Protein AF-A0A7V6V352-F1 (afdb_monomer)

pLDDT: mean 90.12, std 10.99, range [47.22, 97.94]

Structure (mmCIF, N/CA/C/O backbone):
data_AF-A0A7V6V352-F1
#
_entry.id   AF-A0A7V6V352-F1
#
loop_
_atom_site.group_PDB
_atom_site.id
_atom_site.type_symbol
_atom_site.label_atom_id
_atom_site.label_alt_id
_atom_site.label_comp_id
_atom_site.label_asym_id
_atom_site.label_entity_id
_atom_site.label_seq_id
_atom_site.pdbx_PDB_ins_code
_atom_site.Cartn_x
_atom_site.Cartn_y
_atom_site.Cartn_z
_atom_site.occupancy
_atom_site.B_iso_or_equiv
_atom_site.auth_seq_id
_atom_site.auth_comp_id
_atom_site.auth_asym_id
_atom_site.auth_atom_id
_atom_site.pdbx_PDB_model_num
ATOM 1 N N . MET A 1 1 ? -29.376 15.458 36.762 1.00 69.94 1 MET A N 1
ATOM 2 C CA . MET A 1 1 ? -29.748 15.499 35.326 1.00 69.94 1 MET A CA 1
ATOM 3 C C . MET A 1 1 ? -28.580 15.839 34.401 1.00 69.94 1 MET A C 1
ATOM 5 O O . MET A 1 1 ? -28.245 14.994 33.588 1.00 69.94 1 MET A O 1
ATOM 9 N N . LYS A 1 2 ? -27.888 16.984 34.542 1.00 78.75 2 LYS A N 1
ATOM 10 C CA . LYS A 1 2 ? -26.769 17.372 33.644 1.00 78.75 2 LYS A CA 1
ATOM 11 C C . LYS A 1 2 ? -25.644 16.320 33.520 1.00 78.75 2 LYS A C 1
ATOM 13 O O . LYS A 1 2 ? -25.197 16.038 32.418 1.00 78.75 2 LYS A O 1
ATOM 18 N N . LYS A 1 3 ? -25.251 15.679 34.631 1.00 82.94 3 LYS A N 1
ATOM 19 C CA . LYS A 1 3 ? -24.243 14.595 34.640 1.00 82.94 3 LYS A CA 1
ATOM 20 C C . LYS A 1 3 ? -24.7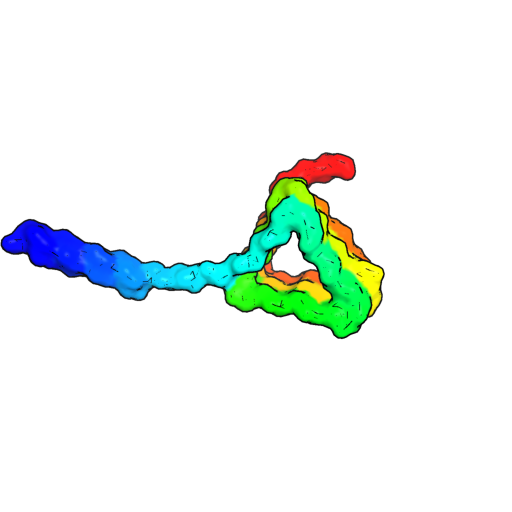02 13.317 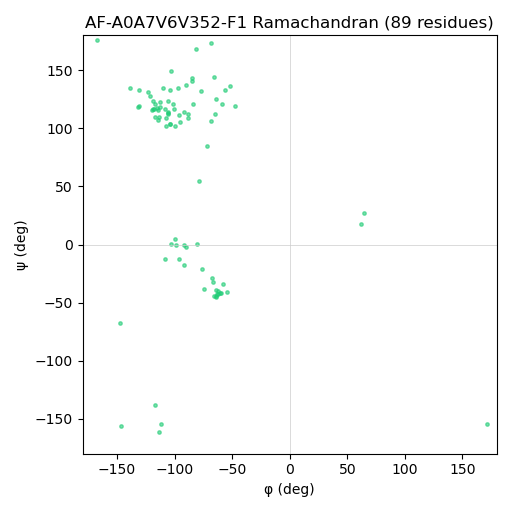33.916 1.00 82.94 3 LYS A C 1
ATOM 22 O O . LYS A 1 3 ? -23.883 12.639 33.316 1.00 82.94 3 LYS A O 1
ATOM 27 N N . LEU A 1 4 ? -26.003 13.014 33.946 1.00 88.56 4 LEU A N 1
ATOM 28 C CA . LEU A 1 4 ? -26.586 11.840 33.283 1.00 88.56 4 LEU A CA 1
ATOM 29 C C . LEU A 1 4 ? -26.652 12.040 31.761 1.00 88.56 4 LEU A C 1
ATOM 31 O O . LEU A 1 4 ? -26.356 11.127 31.004 1.00 88.56 4 LEU A O 1
ATOM 35 N N . ILE A 1 5 ? -26.974 13.262 31.325 1.00 92.50 5 ILE A N 1
ATOM 36 C CA . ILE A 1 5 ? -26.963 13.648 29.906 1.00 92.50 5 ILE A CA 1
ATOM 37 C C . ILE A 1 5 ? -25.539 13.568 29.344 1.00 92.50 5 ILE A C 1
ATOM 39 O O . ILE A 1 5 ? -25.332 12.997 28.279 1.00 92.50 5 ILE A O 1
ATOM 43 N N . LEU A 1 6 ? -24.549 14.081 30.084 1.00 92.00 6 LEU A N 1
ATOM 44 C CA . LEU A 1 6 ? -23.143 13.999 29.683 1.00 92.00 6 LEU A CA 1
ATOM 45 C C . LEU A 1 6 ? -22.676 12.542 29.531 1.00 92.00 6 LEU A C 1
ATOM 47 O O . LEU A 1 6 ? -22.002 12.216 28.559 1.00 92.00 6 LEU A O 1
ATOM 51 N N . LEU A 1 7 ? -23.083 11.663 30.452 1.00 90.50 7 LEU A N 1
ATOM 52 C CA . LEU A 1 7 ? -22.779 10.232 30.388 1.00 90.50 7 LEU A CA 1
ATOM 53 C C . LEU A 1 7 ? -23.381 9.568 29.138 1.00 90.50 7 LEU A C 1
ATOM 55 O O . LEU A 1 7 ? -22.695 8.805 28.463 1.00 90.50 7 LEU A O 1
ATOM 59 N N . PHE A 1 8 ? -24.628 9.902 28.794 1.00 88.00 8 PHE A N 1
ATOM 60 C CA . PHE A 1 8 ? -25.281 9.398 27.582 1.00 88.00 8 PHE A CA 1
ATOM 61 C C . PHE A 1 8 ? -24.584 9.861 26.298 1.00 88.00 8 PHE A C 1
ATOM 63 O O . PHE A 1 8 ? -24.427 9.064 25.376 1.00 88.00 8 PHE A O 1
ATOM 70 N N . ILE A 1 9 ? -24.120 11.113 26.250 1.00 88.88 9 ILE A N 1
ATOM 71 C CA . ILE A 1 9 ? -23.370 11.646 25.102 1.00 88.88 9 ILE A CA 1
ATOM 72 C C . ILE A 1 9 ? -22.017 10.935 24.957 1.00 88.88 9 ILE A C 1
ATOM 74 O O . ILE A 1 9 ? -21.652 10.528 23.857 1.00 88.88 9 ILE A O 1
ATOM 78 N N . LEU A 1 10 ? -21.291 10.730 26.059 1.00 84.81 10 LEU A N 1
ATOM 79 C CA . LEU A 1 10 ? -20.012 10.007 26.061 1.00 84.81 10 LEU A CA 1
ATOM 80 C C . LEU A 1 10 ? -20.168 8.547 25.611 1.00 84.81 10 LEU A C 1
ATOM 82 O O . LEU A 1 10 ? -19.342 8.049 24.842 1.00 84.81 10 LEU A O 1
ATOM 86 N N . MET A 1 11 ? -21.245 7.877 26.035 1.00 83.12 11 MET A N 1
ATOM 87 C CA . MET A 1 11 ? -21.586 6.539 25.545 1.00 83.12 11 MET A CA 1
ATOM 88 C C . MET A 1 11 ? -21.916 6.554 24.049 1.00 83.12 11 MET A C 1
ATOM 90 O O . MET A 1 11 ? -21.414 5.726 23.299 1.00 83.12 11 MET A O 1
ATOM 94 N N . TRP A 1 12 ? -22.695 7.527 23.577 1.00 79.88 12 TRP A N 1
ATOM 95 C CA . TRP A 1 12 ? -23.010 7.655 22.152 1.00 79.88 12 TRP A CA 1
ATOM 96 C C . TRP A 1 12 ? -21.772 7.864 21.276 1.00 79.88 12 TRP A C 1
ATOM 98 O O . TRP A 1 12 ? -21.666 7.238 20.225 1.00 79.88 12 TRP A O 1
ATOM 108 N N . ILE A 1 13 ? -20.812 8.685 21.706 1.00 79.12 13 ILE A N 1
ATOM 109 C CA . ILE A 1 13 ? -19.559 8.890 20.963 1.00 79.12 13 ILE A CA 1
ATOM 110 C C . ILE A 1 13 ? -18.766 7.581 20.887 1.00 79.12 13 ILE A C 1
ATOM 112 O O . ILE A 1 13 ? -18.283 7.220 19.820 1.00 79.12 13 ILE A O 1
ATOM 116 N N . SER A 1 14 ? -18.687 6.831 21.989 1.00 72.12 14 SER A N 1
ATOM 117 C CA . SER A 1 14 ? -17.940 5.568 22.027 1.00 72.12 14 SER A CA 1
ATOM 118 C C . SER A 1 14 ? -18.561 4.458 21.169 1.00 72.12 14 SER A C 1
ATOM 120 O O . SER A 1 14 ? -17.811 3.654 20.622 1.00 72.12 14 SER A O 1
ATOM 122 N N . PHE A 1 15 ? -19.884 4.449 20.963 1.00 67.88 15 PHE A N 1
ATOM 123 C CA . PHE A 1 15 ? -20.539 3.519 20.029 1.00 67.88 15 PHE A CA 1
ATOM 124 C C . PHE A 1 15 ? -20.379 3.894 18.546 1.00 67.88 15 PHE A C 1
ATOM 126 O O . PHE A 1 15 ? -20.515 3.022 17.693 1.00 67.88 15 PHE A O 1
ATOM 133 N N . ASN A 1 16 ? -20.087 5.161 18.228 1.00 62.38 16 ASN A N 1
ATOM 134 C CA . ASN A 1 16 ? -19.951 5.642 16.845 1.00 62.38 16 ASN A CA 1
ATOM 135 C C . ASN A 1 16 ? -18.493 5.744 16.364 1.00 62.38 16 ASN A C 1
ATOM 137 O O . ASN A 1 16 ? -18.244 6.101 15.213 1.00 62.38 16 ASN A O 1
ATOM 141 N N . SER A 1 17 ? -17.521 5.413 17.215 1.00 60.78 17 SER A N 1
ATOM 142 C CA . SER A 1 17 ? -16.112 5.321 16.832 1.00 60.78 17 SER A CA 1
ATOM 143 C C . SER A 1 17 ? -15.880 4.087 15.955 1.00 60.78 17 SER A C 1
ATOM 145 O O . SER A 1 17 ? -15.497 3.027 16.450 1.00 60.78 17 SER A O 1
ATOM 147 N N . ILE A 1 18 ? -16.104 4.196 14.645 1.00 65.94 18 ILE A N 1
ATOM 148 C CA . ILE A 1 18 ? -15.649 3.172 13.698 1.00 65.94 18 ILE A CA 1
ATOM 149 C C . ILE A 1 18 ? -14.117 3.178 13.740 1.00 65.94 18 ILE A C 1
ATOM 151 O O . ILE A 1 18 ? -13.476 4.159 13.364 1.00 65.94 18 ILE A O 1
ATOM 155 N N . SER A 1 19 ? -13.527 2.095 14.246 1.00 66.38 19 SER A N 1
ATOM 156 C CA . SER A 1 19 ? -12.079 1.904 14.198 1.00 66.38 19 SER A CA 1
ATOM 157 C C . SER A 1 19 ? -11.645 1.800 12.737 1.00 66.38 19 SER A C 1
ATOM 159 O O . SER A 1 19 ? -12.169 0.984 11.982 1.00 66.38 19 SER A O 1
ATOM 161 N N . GLN A 1 20 ? -10.699 2.645 12.338 1.00 81.81 20 GLN A N 1
ATOM 162 C CA . GLN A 1 20 ? -10.058 2.578 11.030 1.00 81.81 20 GLN A CA 1
ATOM 163 C C . GLN A 1 20 ? -8.729 1.825 11.160 1.00 81.81 20 GLN A C 1
ATOM 165 O O . GLN A 1 20 ? -7.952 2.078 12.083 1.00 81.81 20 GLN A O 1
ATOM 170 N N . VAL A 1 21 ? -8.465 0.905 10.232 1.00 91.69 21 VAL A N 1
ATOM 171 C CA . VAL A 1 21 ? -7.202 0.158 10.155 1.00 91.69 21 VAL A CA 1
ATOM 172 C C . VAL A 1 21 ? -6.227 0.920 9.263 1.00 91.69 21 VAL A C 1
ATOM 174 O O . VAL A 1 21 ? -6.609 1.400 8.197 1.00 91.69 21 VAL A O 1
ATOM 177 N N . TYR A 1 22 ? -4.968 1.005 9.688 1.00 95.06 22 TYR A N 1
ATOM 178 C CA . TYR A 1 22 ? -3.902 1.689 8.961 1.00 95.06 22 TYR A CA 1
ATOM 179 C C . TYR A 1 22 ? -2.663 0.801 8.852 1.00 95.06 22 TYR A C 1
ATOM 181 O O . TYR A 1 22 ? -2.187 0.274 9.859 1.00 95.06 22 TYR A O 1
ATOM 189 N N . LEU A 1 23 ? -2.097 0.704 7.649 1.00 97.31 23 LEU A N 1
ATOM 190 C CA . LEU A 1 23 ? -0.708 0.306 7.444 1.00 97.31 23 LEU A CA 1
ATOM 191 C C . LEU A 1 23 ? 0.119 1.565 7.167 1.00 97.31 23 LEU A C 1
ATOM 193 O O . LEU A 1 23 ? -0.148 2.282 6.205 1.00 97.31 23 LEU A O 1
ATOM 197 N N . ILE A 1 24 ? 1.123 1.827 8.005 1.00 97.56 24 ILE A N 1
ATOM 198 C CA . ILE A 1 24 ? 1.970 3.021 7.901 1.00 97.56 24 ILE A CA 1
ATOM 199 C C . ILE A 1 24 ? 3.390 2.593 7.526 1.00 97.56 24 ILE A C 1
ATOM 201 O O . ILE A 1 24 ? 4.106 2.009 8.342 1.00 97.56 24 ILE A O 1
ATOM 205 N N . ASN A 1 25 ? 3.810 2.904 6.300 1.00 97.69 25 ASN A N 1
ATOM 206 C CA . ASN A 1 25 ? 5.190 2.747 5.860 1.00 97.69 25 ASN A CA 1
ATOM 207 C C . ASN A 1 25 ? 5.989 4.015 6.182 1.00 97.69 25 ASN A C 1
ATOM 209 O O . ASN A 1 25 ? 5.818 5.048 5.535 1.00 97.69 25 ASN A O 1
ATOM 213 N N . LYS A 1 26 ? 6.885 3.919 7.167 1.00 97.19 26 LYS A N 1
ATOM 214 C CA . LYS A 1 26 ? 7.743 5.037 7.590 1.00 97.19 26 LYS A CA 1
ATOM 215 C C . LYS A 1 26 ? 9.099 5.096 6.888 1.00 97.19 26 LYS A C 1
ATOM 217 O O . LYS A 1 26 ? 9.769 6.118 6.983 1.00 97.19 26 LYS A O 1
ATOM 222 N N . ASN A 1 27 ? 9.537 3.999 6.266 1.00 96.19 27 ASN A N 1
ATOM 223 C CA . ASN A 1 27 ? 10.876 3.914 5.677 1.00 96.19 27 ASN A CA 1
ATOM 224 C C . ASN A 1 27 ? 10.887 3.026 4.428 1.00 96.19 27 ASN A C 1
ATOM 226 O O . ASN A 1 27 ? 11.027 3.530 3.324 1.00 96.19 27 ASN A O 1
ATOM 230 N N . TYR A 1 28 ? 10.673 1.715 4.573 1.00 95.50 28 TYR A N 1
ATOM 231 C CA . TYR A 1 28 ? 10.641 0.795 3.435 1.00 95.50 28 TYR A CA 1
ATOM 232 C C . TYR A 1 28 ? 9.520 -0.230 3.556 1.00 95.50 28 TYR A C 1
ATOM 234 O O . TYR A 1 28 ? 9.361 -0.888 4.585 1.00 95.50 28 TYR A O 1
ATOM 242 N N . CYS A 1 29 ? 8.811 -0.421 2.448 1.00 96.81 29 CYS A N 1
ATOM 243 C CA . CYS A 1 29 ? 7.922 -1.544 2.214 1.00 96.81 29 CYS A CA 1
ATOM 244 C C . CYS A 1 29 ? 8.261 -2.107 0.835 1.00 96.81 29 CYS A C 1
ATOM 246 O O . CYS A 1 29 ? 8.184 -1.394 -0.162 1.00 96.81 29 CYS A O 1
ATOM 248 N N . ILE A 1 30 ? 8.690 -3.366 0.782 1.00 96.62 30 ILE A N 1
ATOM 249 C CA . ILE A 1 30 ? 9.070 -4.026 -0.465 1.00 96.62 30 ILE A CA 1
ATOM 250 C C . ILE A 1 30 ? 8.114 -5.189 -0.679 1.00 96.62 30 ILE A C 1
ATOM 252 O O . ILE A 1 30 ? 8.051 -6.096 0.151 1.00 96.62 30 ILE A O 1
ATOM 256 N N . VAL A 1 31 ? 7.393 -5.166 -1.795 1.00 96.81 31 VAL A N 1
ATOM 257 C CA . VAL A 1 31 ? 6.551 -6.278 -2.237 1.00 96.81 31 VAL A CA 1
ATOM 258 C C . VAL A 1 31 ? 7.242 -6.914 -3.432 1.00 96.81 31 VAL A C 1
ATOM 260 O O . VAL A 1 31 ? 7.365 -6.315 -4.499 1.00 96.81 31 VAL A O 1
ATOM 263 N N . THR A 1 32 ? 7.775 -8.112 -3.222 1.00 95.50 32 THR A N 1
ATOM 264 C CA . THR A 1 32 ? 8.540 -8.841 -4.234 1.00 95.50 32 THR A CA 1
ATOM 265 C C . THR A 1 32 ? 7.632 -9.567 -5.224 1.00 95.50 32 THR A C 1
ATOM 267 O O . THR A 1 32 ? 6.422 -9.673 -5.026 1.00 95.50 32 THR A O 1
ATOM 270 N N . SER A 1 33 ? 8.207 -10.067 -6.319 1.00 95.00 33 SER A N 1
ATOM 271 C CA . SER A 1 33 ? 7.474 -10.835 -7.332 1.00 95.00 33 SER A CA 1
ATOM 272 C C . SER A 1 33 ? 6.674 -11.985 -6.715 1.00 95.00 33 SER A C 1
ATOM 274 O O . SER A 1 33 ? 7.196 -12.731 -5.884 1.00 95.00 33 SER A O 1
ATOM 276 N N . ASN A 1 34 ? 5.432 -12.160 -7.173 1.00 93.75 34 ASN A N 1
ATOM 277 C CA . ASN A 1 34 ? 4.477 -13.161 -6.682 1.00 93.75 34 ASN A CA 1
ATOM 278 C C . ASN A 1 34 ? 4.086 -13.006 -5.198 1.00 93.75 34 ASN A C 1
ATOM 280 O O . ASN A 1 34 ? 3.563 -13.951 -4.604 1.00 93.75 34 ASN A O 1
ATOM 284 N N . ALA A 1 35 ? 4.327 -11.840 -4.593 1.00 94.88 35 ALA A N 1
ATOM 285 C CA . ALA A 1 35 ? 3.850 -11.506 -3.258 1.00 94.88 35 ALA A CA 1
ATOM 286 C C . ALA A 1 35 ? 2.646 -10.558 -3.319 1.00 94.88 35 ALA A C 1
ATOM 288 O O . ALA A 1 35 ? 2.534 -9.710 -4.207 1.00 94.88 35 ALA A O 1
ATOM 289 N N . TYR A 1 36 ? 1.773 -10.693 -2.322 1.00 95.50 36 TYR A N 1
ATOM 290 C CA . TYR A 1 36 ? 0.590 -9.860 -2.153 1.00 95.50 36 TYR A CA 1
ATOM 291 C C . TYR A 1 36 ? 0.655 -9.157 -0.801 1.00 95.50 36 TYR A C 1
ATOM 293 O O . TYR A 1 36 ? 0.801 -9.804 0.237 1.00 95.50 36 TYR A O 1
ATOM 301 N N . LEU A 1 37 ? 0.499 -7.837 -0.814 1.00 96.69 37 LEU A N 1
ATOM 302 C CA . LEU A 1 37 ? 0.229 -7.039 0.372 1.00 96.69 37 LEU A CA 1
ATOM 303 C C . LEU A 1 37 ? -1.235 -6.613 0.339 1.00 96.69 37 LEU A C 1
ATOM 305 O O . LEU A 1 37 ? -1.630 -5.815 -0.505 1.00 96.69 37 LEU A O 1
ATOM 309 N N . ILE A 1 38 ? -2.035 -7.132 1.266 1.00 97.19 38 ILE A N 1
ATOM 310 C CA . ILE A 1 38 ? -3.452 -6.782 1.380 1.00 97.19 38 ILE A CA 1
ATOM 311 C C . ILE A 1 38 ? -3.639 -5.918 2.623 1.00 97.19 38 ILE A C 1
ATOM 313 O O . ILE A 1 38 ? -3.413 -6.367 3.747 1.00 97.19 38 ILE A O 1
ATOM 317 N N . VAL A 1 39 ? -4.072 -4.678 2.418 1.00 96.94 39 VAL A N 1
ATOM 318 C CA . VAL A 1 39 ? -4.369 -3.709 3.470 1.00 96.94 39 VAL A CA 1
ATOM 319 C C . VAL A 1 39 ? -5.879 -3.546 3.549 1.00 96.94 39 VAL A C 1
ATOM 321 O O . VAL A 1 39 ? -6.494 -2.860 2.734 1.00 96.94 39 VAL A O 1
ATOM 324 N N . ASN A 1 40 ? -6.494 -4.177 4.552 1.00 95.25 40 ASN A N 1
ATOM 325 C CA . ASN A 1 40 ? -7.928 -4.049 4.824 1.00 95.25 40 ASN A CA 1
ATOM 326 C C . ASN A 1 40 ? -8.243 -2.735 5.569 1.00 95.25 40 ASN A C 1
ATOM 328 O O . ASN A 1 40 ? -8.763 -2.741 6.683 1.00 95.25 40 ASN A O 1
ATOM 332 N N . GLY A 1 41 ? -7.808 -1.616 4.996 1.00 95.69 41 GLY A N 1
ATOM 333 C CA . GLY A 1 41 ? -7.819 -0.294 5.606 1.00 95.69 41 GLY A CA 1
ATOM 334 C C . GLY A 1 41 ? -7.051 0.709 4.750 1.00 95.69 41 GLY A C 1
ATOM 335 O O . GLY A 1 41 ? -6.920 0.529 3.541 1.00 95.69 41 GLY A O 1
ATOM 336 N N . HIS A 1 42 ? -6.536 1.758 5.379 1.00 96.94 42 HIS A N 1
ATOM 337 C CA . HIS A 1 42 ? -5.742 2.784 4.712 1.00 96.94 42 HIS A CA 1
ATOM 338 C C . HIS A 1 42 ? -4.268 2.386 4.619 1.00 96.94 42 HIS A C 1
ATOM 340 O O . HIS A 1 42 ? -3.704 1.839 5.572 1.00 96.94 42 HIS A O 1
ATOM 346 N N . LEU A 1 43 ? -3.620 2.741 3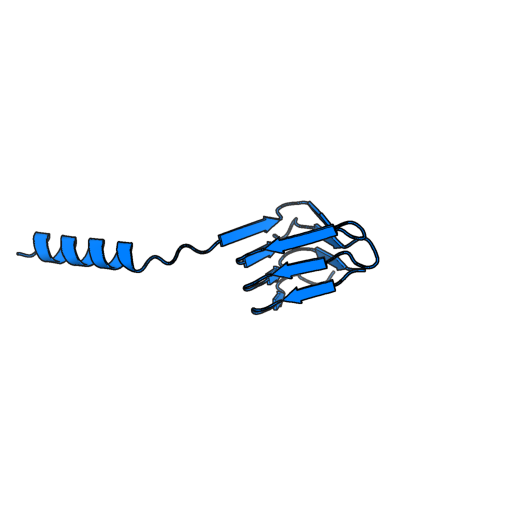.513 1.00 97.94 43 LEU A N 1
ATOM 347 C CA . LEU A 1 43 ? -2.165 2.696 3.379 1.00 97.94 43 LEU A CA 1
ATOM 348 C C . LEU A 1 43 ? -1.624 4.129 3.433 1.00 97.94 43 LEU A C 1
ATOM 350 O O . LEU A 1 43 ? -2.018 4.973 2.631 1.00 97.94 43 LEU A O 1
ATOM 354 N N . ILE A 1 44 ? -0.706 4.403 4.358 1.00 97.56 44 ILE A N 1
ATOM 355 C CA . ILE A 1 44 ? 0.020 5.675 4.426 1.00 97.56 44 ILE A CA 1
ATOM 356 C C . ILE A 1 44 ? 1.492 5.398 4.145 1.00 97.56 44 ILE A C 1
ATOM 358 O O . ILE A 1 44 ? 2.165 4.731 4.930 1.00 97.56 44 ILE A O 1
ATOM 362 N N . ASN A 1 45 ? 1.999 5.940 3.044 1.00 97.50 45 ASN A N 1
ATOM 363 C CA . ASN A 1 45 ? 3.426 6.026 2.775 1.00 97.50 45 ASN A CA 1
ATOM 364 C C . ASN A 1 45 ? 3.909 7.408 3.234 1.00 97.50 45 ASN A C 1
ATOM 366 O O . ASN A 1 45 ? 3.573 8.417 2.612 1.00 97.50 45 ASN A O 1
ATOM 370 N N . GLU A 1 46 ? 4.614 7.480 4.367 1.00 96.62 46 GLU A N 1
ATOM 371 C CA . GLU A 1 46 ? 5.099 8.757 4.912 1.00 96.62 46 GLU A CA 1
ATOM 372 C C . GLU A 1 46 ? 6.201 9.372 4.035 1.00 96.62 46 GLU A C 1
ATOM 374 O O . GLU A 1 46 ? 6.663 8.758 3.080 1.00 96.62 46 GLU A O 1
ATOM 379 N N . SER A 1 47 ? 6.629 10.597 4.350 1.00 95.38 47 SER A N 1
ATOM 380 C CA . SER A 1 47 ? 7.605 11.349 3.545 1.00 95.38 47 SER A CA 1
ATOM 381 C C . SER A 1 47 ? 8.941 10.631 3.350 1.00 95.38 47 SER A C 1
ATOM 383 O O . SER A 1 47 ? 9.539 10.728 2.284 1.00 95.38 47 SER A O 1
ATOM 385 N N . ASN A 1 48 ? 9.386 9.870 4.352 1.00 94.25 48 ASN A N 1
ATOM 386 C CA . ASN A 1 48 ? 10.587 9.033 4.267 1.00 94.25 48 ASN A CA 1
ATOM 387 C C . ASN A 1 48 ? 10.291 7.610 3.758 1.00 94.25 48 ASN A C 1
ATOM 389 O O . ASN A 1 48 ? 11.203 6.796 3.643 1.00 94.25 48 ASN A O 1
ATOM 393 N N . GLY A 1 49 ? 9.022 7.289 3.502 1.00 95.69 49 GLY A N 1
ATOM 394 C CA . GLY A 1 49 ? 8.572 5.980 3.064 1.00 95.69 49 GLY A CA 1
ATOM 395 C C . GLY A 1 49 ? 8.860 5.732 1.585 1.00 95.69 49 GLY A C 1
ATOM 396 O O . GLY A 1 49 ? 8.542 6.545 0.715 1.00 95.69 49 GLY A O 1
ATOM 397 N N . ASN A 1 50 ? 9.424 4.564 1.297 1.00 95.81 50 ASN A N 1
ATOM 398 C CA . ASN A 1 50 ? 9.582 4.022 -0.043 1.00 95.81 50 ASN A CA 1
ATOM 399 C C . ASN A 1 50 ? 8.784 2.717 -0.154 1.00 95.81 50 ASN A C 1
ATOM 401 O O . ASN A 1 50 ? 9.124 1.716 0.488 1.00 95.81 50 ASN A O 1
ATOM 405 N N . LEU A 1 51 ? 7.697 2.743 -0.924 1.00 96.56 51 LEU A N 1
ATOM 406 C CA . LEU A 1 51 ? 6.920 1.559 -1.279 1.00 96.56 51 LEU A CA 1
ATOM 407 C C . LEU A 1 51 ? 7.399 1.064 -2.645 1.00 96.56 51 LEU A C 1
ATOM 409 O O . LEU A 1 51 ? 7.194 1.735 -3.656 1.00 96.56 51 LEU A O 1
ATOM 413 N N . ASN A 1 52 ? 8.047 -0.097 -2.669 1.00 96.38 52 ASN A N 1
ATOM 414 C CA . ASN A 1 52 ? 8.681 -0.642 -3.862 1.00 96.38 52 ASN A CA 1
ATOM 415 C C . ASN A 1 52 ? 8.072 -1.998 -4.244 1.00 96.38 52 ASN A C 1
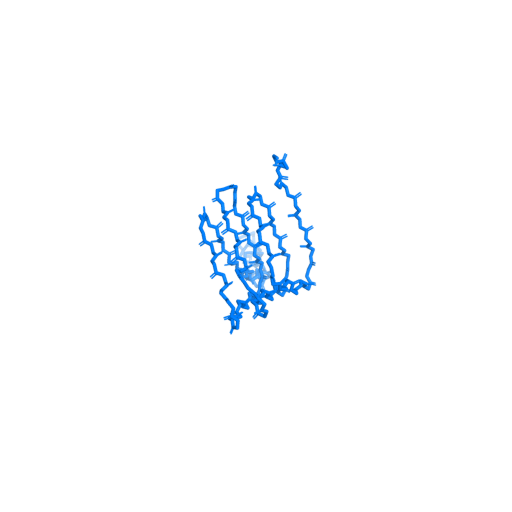ATOM 417 O O . ASN A 1 52 ? 8.202 -2.974 -3.504 1.00 96.38 52 ASN A O 1
ATOM 421 N N . LEU A 1 53 ? 7.425 -2.060 -5.404 1.00 96.38 53 LEU A N 1
ATOM 422 C CA . LEU A 1 53 ? 6.883 -3.283 -5.993 1.00 96.38 53 LEU A CA 1
ATOM 423 C C . LEU A 1 53 ? 7.883 -3.756 -7.057 1.00 96.38 53 LEU A C 1
ATOM 425 O O . LEU A 1 53 ? 7.982 -3.164 -8.133 1.00 96.38 53 LEU A O 1
ATOM 429 N N . THR A 1 54 ? 8.691 -4.768 -6.725 1.00 91.38 54 THR A N 1
ATOM 430 C CA . THR A 1 54 ? 9.968 -5.033 -7.421 1.00 91.38 54 THR A CA 1
ATOM 431 C C . THR A 1 54 ? 9.890 -5.998 -8.603 1.00 91.38 54 THR A C 1
ATOM 433 O O . THR A 1 54 ? 10.910 -6.227 -9.252 1.00 91.38 54 THR A O 1
ATOM 436 N N . GLY A 1 55 ? 8.723 -6.549 -8.943 1.00 81.62 55 GLY A N 1
ATOM 437 C CA . GLY A 1 55 ? 8.625 -7.401 -10.130 1.00 81.62 55 GLY A CA 1
ATOM 438 C C . GLY A 1 55 ? 7.215 -7.729 -10.599 1.00 81.62 55 GLY A C 1
ATOM 439 O O . GLY A 1 55 ? 6.226 -7.356 -9.967 1.00 81.62 55 GLY A O 1
ATOM 440 N N . ALA A 1 56 ? 7.132 -8.438 -11.729 1.00 79.19 56 ALA A N 1
ATOM 441 C CA . ALA A 1 56 ? 5.867 -8.870 -12.314 1.00 79.19 56 ALA A CA 1
ATOM 442 C C . ALA A 1 56 ? 5.059 -9.689 -11.290 1.00 79.19 56 ALA A C 1
ATOM 444 O O . ALA A 1 56 ? 5.605 -10.571 -10.622 1.00 79.19 56 ALA A O 1
ATOM 445 N N . ASN A 1 57 ? 3.769 -9.377 -11.156 1.00 85.81 57 ASN A N 1
ATOM 446 C CA . ASN A 1 57 ? 2.853 -9.965 -10.167 1.00 85.81 57 ASN A CA 1
ATOM 447 C C . ASN A 1 57 ? 3.202 -9.666 -8.694 1.00 85.81 57 ASN A C 1
ATOM 449 O O . ASN A 1 57 ? 2.907 -10.476 -7.816 1.00 85.81 57 ASN A O 1
ATOM 453 N N . SER A 1 58 ? 3.880 -8.551 -8.406 1.00 94.38 58 SER A N 1
ATOM 454 C CA . SER A 1 58 ? 3.862 -7.969 -7.058 1.00 94.38 58 SER A CA 1
ATOM 455 C C . SER A 1 58 ? 2.611 -7.104 -6.925 1.00 94.38 58 SER A C 1
ATOM 457 O O . SER A 1 58 ? 2.414 -6.180 -7.715 1.00 94.38 58 SER A O 1
ATOM 459 N N . ASN A 1 59 ? 1.742 -7.424 -5.966 1.00 96.00 59 ASN A N 1
ATOM 460 C CA . ASN A 1 59 ? 0.427 -6.797 -5.874 1.00 96.00 59 ASN A CA 1
ATOM 461 C C . ASN A 1 59 ? 0.227 -6.145 -4.506 1.00 96.00 59 ASN A C 1
ATOM 463 O O . ASN A 1 59 ? 0.422 -6.774 -3.464 1.00 96.00 59 ASN A O 1
ATOM 467 N N . VAL A 1 60 ? -0.218 -4.893 -4.511 1.00 97.25 60 VAL A N 1
ATOM 468 C CA . VAL A 1 60 ? -0.701 -4.197 -3.317 1.00 97.25 60 VAL A CA 1
ATOM 469 C C . VAL A 1 60 ? -2.191 -3.952 -3.492 1.00 97.25 60 VAL A C 1
ATOM 471 O O . VAL A 1 60 ? -2.602 -3.320 -4.456 1.00 97.25 60 VAL A O 1
ATOM 474 N N . ILE A 1 61 ? -2.996 -4.448 -2.560 1.00 97.62 61 ILE A N 1
ATOM 475 C CA . ILE A 1 61 ? -4.449 -4.292 -2.563 1.00 97.62 61 ILE A CA 1
ATOM 476 C C . ILE A 1 61 ? -4.824 -3.456 -1.343 1.00 97.62 61 ILE A C 1
ATOM 478 O O . ILE A 1 61 ? -4.585 -3.884 -0.212 1.00 97.62 61 ILE A O 1
ATOM 482 N N . VAL A 1 62 ? -5.406 -2.277 -1.552 1.00 97.88 62 VAL A N 1
ATOM 483 C CA . VAL A 1 62 ? -5.800 -1.357 -0.474 1.00 97.88 62 VAL A CA 1
ATOM 484 C C . VAL A 1 62 ? -7.308 -1.153 -0.516 1.00 97.88 62 VAL A C 1
ATOM 486 O O . VAL A 1 62 ? -7.849 -0.617 -1.481 1.00 97.88 62 VAL A O 1
ATOM 489 N N . GLN A 1 63 ? -7.987 -1.576 0.550 1.00 97.19 63 GLN A N 1
ATOM 490 C CA . GLN A 1 63 ? -9.452 -1.540 0.642 1.00 97.19 63 GLN A CA 1
ATOM 491 C C . GLN A 1 63 ? -10.018 -0.160 1.014 1.00 97.19 63 GLN A C 1
ATOM 493 O O . GLN A 1 63 ? -11.226 -0.002 1.165 1.00 97.19 63 GLN A O 1
ATOM 498 N N . ASN A 1 64 ? -9.154 0.839 1.195 1.00 96.31 64 ASN A N 1
ATOM 499 C CA . ASN A 1 64 ? -9.532 2.220 1.465 1.00 96.31 64 ASN A CA 1
ATOM 500 C C . ASN A 1 64 ? -8.513 3.181 0.829 1.00 96.31 64 ASN A C 1
ATOM 502 O O . ASN A 1 64 ? -7.832 2.806 -0.120 1.00 96.31 64 ASN A O 1
ATOM 506 N N . ASN A 1 65 ? -8.390 4.411 1.331 1.00 97.31 65 ASN A N 1
ATOM 507 C CA . ASN A 1 65 ? -7.486 5.401 0.738 1.00 97.31 65 ASN A CA 1
ATOM 508 C C . ASN A 1 65 ? -5.998 5.023 0.849 1.00 97.31 65 ASN A C 1
ATOM 510 O O . ASN A 1 65 ? -5.535 4.511 1.877 1.00 97.31 65 ASN A O 1
ATOM 514 N N . LEU A 1 66 ? -5.249 5.383 -0.194 1.00 97.62 66 LEU A N 1
ATOM 515 C CA . LEU A 1 66 ? -3.791 5.380 -0.248 1.00 97.62 66 LEU A CA 1
ATOM 516 C C . LEU A 1 66 ? -3.295 6.826 -0.178 1.00 97.62 66 LEU A C 1
ATOM 518 O O . LEU A 1 66 ? -3.495 7.595 -1.115 1.00 97.62 66 LEU A O 1
ATOM 522 N N . THR A 1 67 ? -2.605 7.183 0.902 1.00 97.69 67 THR A N 1
ATOM 523 C CA . THR A 1 67 ? -1.915 8.472 1.017 1.00 97.69 67 THR A CA 1
ATOM 524 C C . THR A 1 67 ? -0.430 8.284 0.750 1.00 97.69 67 THR A C 1
ATOM 526 O O . THR A 1 67 ? 0.260 7.610 1.517 1.00 97.69 67 THR A O 1
ATOM 529 N N . ASN A 1 68 ? 0.078 8.912 -0.308 1.00 96.81 68 ASN A N 1
ATOM 530 C CA . ASN A 1 68 ? 1.497 8.944 -0.625 1.00 96.81 68 ASN A CA 1
ATOM 531 C C . ASN A 1 68 ? 2.108 10.314 -0.318 1.00 96.81 68 ASN A C 1
ATOM 533 O O . ASN A 1 68 ? 1.806 11.291 -0.996 1.00 96.81 68 ASN A O 1
ATOM 537 N N . ASN A 1 69 ? 3.002 10.368 0.667 1.00 96.06 69 ASN A N 1
ATOM 538 C CA . ASN A 1 69 ? 3.817 11.543 0.979 1.00 96.06 69 ASN A CA 1
ATOM 539 C C . ASN A 1 69 ? 5.299 11.350 0.595 1.00 96.06 69 ASN A C 1
ATOM 541 O O . ASN A 1 69 ? 6.046 12.324 0.610 1.00 96.06 69 ASN A O 1
ATOM 545 N N . GLY A 1 70 ? 5.722 10.118 0.290 1.00 94.94 70 GLY A N 1
ATOM 546 C CA . GLY A 1 70 ? 7.094 9.747 -0.079 1.00 94.94 70 GLY A CA 1
ATOM 547 C C . GLY A 1 70 ? 7.180 9.185 -1.500 1.00 94.94 70 GLY A C 1
ATOM 548 O O . GLY A 1 70 ? 6.517 9.679 -2.414 1.00 94.94 70 GLY A O 1
ATOM 549 N N . SER A 1 71 ? 7.967 8.125 -1.690 1.00 95.00 71 SER A N 1
ATOM 550 C CA . SER A 1 71 ? 8.180 7.502 -3.004 1.00 95.00 71 SER A CA 1
ATOM 551 C C . SER A 1 71 ? 7.404 6.194 -3.157 1.00 95.00 71 SER A C 1
ATOM 553 O O . SER A 1 71 ? 7.479 5.317 -2.295 1.00 95.00 71 SER A O 1
ATOM 555 N N . ILE A 1 72 ? 6.715 6.032 -4.288 1.00 95.12 72 ILE A N 1
ATOM 556 C CA . ILE A 1 72 ? 6.147 4.751 -4.729 1.00 95.12 72 ILE A CA 1
ATOM 557 C C . IL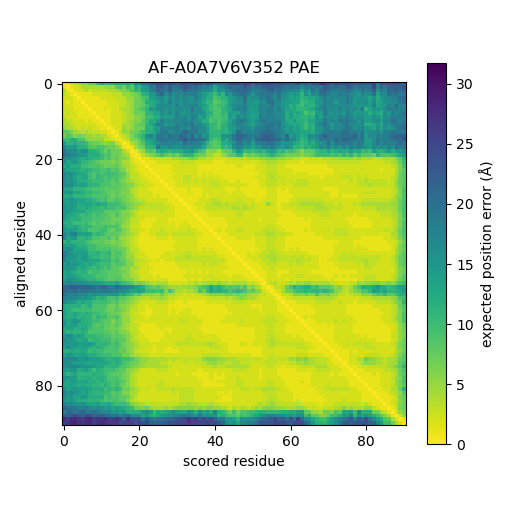E A 1 72 ? 6.802 4.384 -6.057 1.00 95.12 72 ILE A C 1
ATOM 559 O O . ILE A 1 72 ? 6.641 5.091 -7.048 1.00 95.12 72 ILE A O 1
ATOM 563 N N . ASN A 1 73 ? 7.529 3.271 -6.070 1.00 93.56 73 ASN A N 1
ATOM 564 C CA . ASN A 1 73 ? 8.139 2.704 -7.266 1.00 93.56 73 ASN A CA 1
ATOM 565 C C . ASN A 1 73 ? 7.440 1.381 -7.559 1.00 93.56 73 ASN A C 1
ATOM 567 O O . ASN A 1 73 ? 7.476 0.476 -6.728 1.00 93.56 73 ASN A O 1
ATOM 571 N N . SER A 1 74 ? 6.780 1.261 -8.709 1.00 90.75 74 SER A N 1
ATOM 572 C CA . SER A 1 74 ? 6.020 0.053 -9.019 1.00 90.75 74 SER A CA 1
ATOM 573 C C . SER A 1 74 ? 6.321 -0.504 -10.398 1.00 90.75 74 SER A C 1
ATOM 575 O O . SER A 1 74 ? 6.037 0.134 -11.407 1.00 90.75 74 SER A O 1
ATOM 577 N N . TYR A 1 75 ? 6.818 -1.740 -10.413 1.00 91.56 75 TYR A N 1
ATOM 578 C CA . TYR A 1 75 ? 6.785 -2.644 -11.565 1.00 91.56 75 TYR A CA 1
ATOM 579 C C . TYR A 1 75 ? 5.645 -3.679 -11.450 1.00 91.56 75 TYR A C 1
ATOM 581 O O . TYR A 1 75 ? 5.551 -4.589 -12.275 1.00 91.56 75 TYR A O 1
ATOM 589 N N . GLY A 1 76 ? 4.812 -3.559 -10.409 1.00 92.31 76 GLY A N 1
ATOM 590 C CA . GLY A 1 76 ? 3.673 -4.420 -10.098 1.00 92.31 76 GLY A CA 1
ATOM 591 C C . GLY A 1 76 ? 2.323 -3.702 -10.213 1.00 92.31 76 GLY A C 1
ATOM 592 O O . GLY A 1 76 ? 2.217 -2.651 -10.850 1.00 92.31 76 GLY A O 1
ATOM 593 N N . ILE A 1 77 ? 1.290 -4.268 -9.585 1.00 94.75 77 ILE A N 1
ATOM 594 C CA . ILE A 1 77 ? -0.091 -3.759 -9.618 1.00 94.75 77 ILE A CA 1
ATOM 595 C C . ILE A 1 77 ? -0.472 -3.196 -8.246 1.00 94.75 77 ILE A C 1
ATOM 597 O O . ILE A 1 77 ? -0.237 -3.827 -7.214 1.00 94.75 77 ILE A O 1
ATOM 601 N N . ILE A 1 78 ? -1.096 -2.018 -8.239 1.00 96.31 78 ILE A N 1
ATOM 602 C CA . ILE A 1 78 ? -1.742 -1.450 -7.054 1.00 96.31 78 ILE A CA 1
ATOM 603 C C . ILE A 1 78 ? -3.246 -1.395 -7.329 1.00 96.31 78 ILE A C 1
ATOM 605 O O . ILE A 1 78 ? -3.697 -0.556 -8.106 1.00 96.31 78 ILE A O 1
ATOM 609 N N . ASP A 1 79 ? -4.005 -2.281 -6.686 1.00 97.12 79 ASP A N 1
ATOM 610 C CA . ASP A 1 79 ? -5.467 -2.282 -6.720 1.00 97.12 79 ASP A CA 1
ATOM 611 C C . ASP A 1 79 ? -5.993 -1.448 -5.549 1.00 97.12 79 ASP A C 1
ATOM 613 O O . ASP A 1 79 ? -5.815 -1.797 -4.377 1.00 97.12 79 ASP A O 1
ATOM 617 N N . LEU A 1 80 ? -6.635 -0.326 -5.865 1.00 97.56 80 LEU A N 1
ATOM 618 C CA . LEU A 1 80 ? -7.091 0.657 -4.889 1.00 97.56 80 LEU A CA 1
ATOM 619 C C . LEU A 1 80 ? -8.612 0.811 -4.948 1.00 97.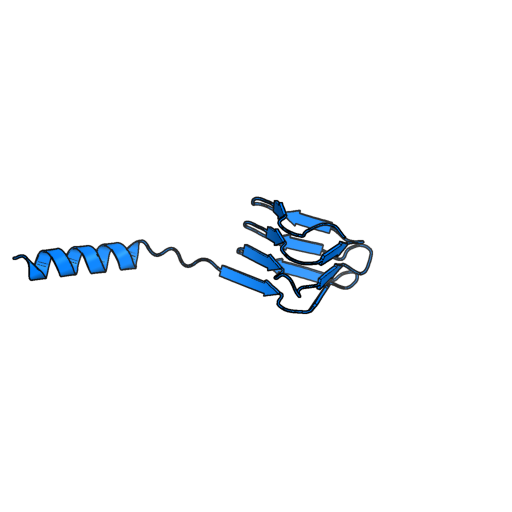56 80 LEU A C 1
ATOM 621 O O . LEU A 1 80 ? -9.163 1.145 -5.994 1.00 97.56 80 LEU A O 1
ATOM 625 N N . TYR A 1 81 ? -9.272 0.591 -3.812 1.00 97.12 81 TYR A N 1
ATOM 626 C CA . TYR A 1 81 ? -10.731 0.701 -3.683 1.00 97.12 81 TYR A CA 1
ATOM 627 C C . TYR A 1 81 ? -11.194 2.063 -3.139 1.00 97.12 81 TYR A C 1
ATOM 629 O O . TYR A 1 81 ? -12.387 2.357 -3.182 1.00 97.12 81 TYR A O 1
ATOM 637 N N . GLY A 1 82 ? -10.272 2.877 -2.617 1.00 95.31 82 GLY A N 1
ATOM 638 C CA . GLY A 1 82 ? -10.528 4.249 -2.174 1.00 95.31 82 GLY A CA 1
ATOM 639 C C . GLY A 1 82 ? -9.834 5.294 -3.048 1.00 95.31 82 GLY A C 1
ATOM 640 O O . GLY A 1 82 ? -9.514 5.052 -4.211 1.00 95.31 82 GLY A O 1
ATOM 641 N N . ASP A 1 83 ? -9.561 6.455 -2.462 1.00 97.44 83 ASP A N 1
ATOM 642 C CA . ASP A 1 83 ? -8.883 7.552 -3.149 1.00 97.44 83 ASP A CA 1
ATOM 643 C C . ASP A 1 83 ? -7.358 7.406 -3.093 1.00 97.44 83 ASP A C 1
ATOM 645 O O . ASP A 1 83 ? -6.780 7.060 -2.054 1.00 97.44 83 ASP A O 1
ATOM 649 N N . TRP A 1 84 ? -6.689 7.742 -4.200 1.00 96.44 84 TRP A N 1
ATOM 650 C CA . TRP A 1 84 ? -5.247 7.983 -4.206 1.00 96.44 84 TRP A CA 1
ATOM 651 C C . TRP A 1 84 ? -4.991 9.455 -3.886 1.00 96.44 84 TRP A C 1
ATOM 653 O O . TRP A 1 84 ? -5.250 10.339 -4.701 1.00 96.44 84 TRP A O 1
ATOM 663 N N . ILE A 1 85 ? -4.400 9.721 -2.723 1.00 96.69 85 ILE A N 1
ATOM 664 C CA . ILE A 1 85 ? -3.992 11.058 -2.287 1.00 96.69 85 ILE A CA 1
ATOM 665 C C . ILE A 1 85 ? -2.476 11.166 -2.447 1.00 96.69 85 ILE A C 1
ATOM 667 O O . ILE A 1 85 ? -1.725 10.593 -1.659 1.00 96.69 85 ILE A O 1
ATOM 671 N N . ASN A 1 86 ? -2.013 11.871 -3.482 1.00 94.06 86 ASN A N 1
ATOM 672 C CA . ASN A 1 86 ? -0.584 12.038 -3.735 1.00 94.06 86 ASN A CA 1
ATOM 673 C C . ASN A 1 86 ? -0.096 13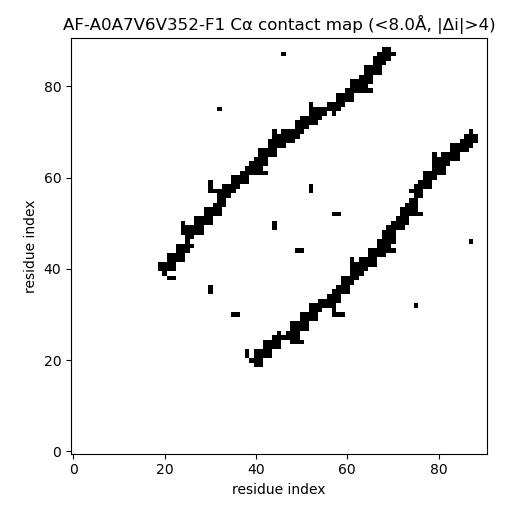.431 -3.323 1.00 94.06 86 ASN A C 1
ATOM 675 O O . ASN A 1 86 ? -0.310 14.404 -4.041 1.00 94.06 86 ASN A O 1
ATOM 679 N N . ASN A 1 87 ? 0.591 13.501 -2.186 1.00 91.56 87 ASN A N 1
ATOM 680 C CA . ASN A 1 87 ? 1.248 14.705 -1.681 1.00 91.56 87 ASN A CA 1
ATOM 681 C C . ASN A 1 87 ? 2.764 14.674 -1.903 1.00 91.56 87 ASN A C 1
ATOM 683 O O . ASN A 1 87 ? 3.453 15.595 -1.463 1.00 91.56 87 ASN A O 1
ATOM 687 N N . SER A 1 88 ? 3.307 13.614 -2.518 1.00 79.38 88 SER A N 1
ATOM 688 C CA . SER A 1 88 ? 4.734 13.568 -2.811 1.00 79.38 88 SER A CA 1
ATOM 689 C C . SER A 1 88 ? 5.082 14.751 -3.704 1.00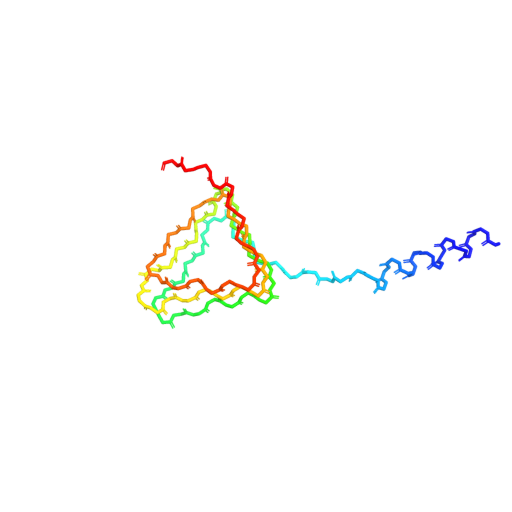 79.38 88 SER A C 1
ATOM 691 O O . SER A 1 88 ? 4.537 14.888 -4.802 1.00 79.38 88 SER A O 1
ATOM 693 N N . THR A 1 89 ? 5.991 15.606 -3.252 1.00 66.06 89 THR A N 1
ATOM 694 C CA . THR A 1 89 ? 6.586 16.612 -4.121 1.00 66.06 89 THR A CA 1
ATOM 695 C C . THR A 1 89 ? 7.449 15.855 -5.118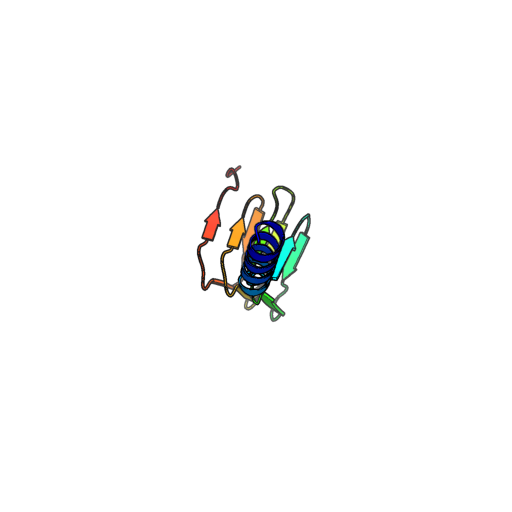 1.00 66.06 89 THR A C 1
ATOM 697 O O . THR A 1 89 ? 8.480 15.316 -4.722 1.00 66.06 89 THR A O 1
ATOM 700 N N . CYS A 1 90 ? 7.007 15.738 -6.372 1.00 52.75 90 CYS A N 1
ATOM 701 C CA . CYS A 1 90 ? 7.832 15.177 -7.438 1.00 52.75 90 CYS A CA 1
ATOM 702 C C . CYS A 1 90 ? 9.220 15.837 -7.383 1.00 52.75 90 CYS A C 1
ATOM 704 O O . CYS A 1 90 ? 9.306 17.061 -7.497 1.00 52.75 90 CYS A O 1
ATOM 706 N N . THR A 1 91 ? 10.275 15.051 -7.172 1.00 47.22 91 THR A N 1
ATOM 707 C CA . THR A 1 91 ? 11.650 15.457 -7.493 1.00 47.22 91 THR A CA 1
ATOM 708 C C . THR A 1 91 ? 12.016 14.895 -8.846 1.00 47.22 91 THR A C 1
ATOM 710 O O . THR A 1 91 ? 11.831 13.665 -9.000 1.00 47.22 91 THR A O 1
#

Foldseek 3Di:
DVVVVVVVVVVVVVVPPPDFFEDEFAAEDEQEALGEAEAAGEYEQAQNGEYYDDEERREYEHCEEYEYQHHYHDPYYYHYNYYYHYNHPDD

Secondary structure (DSSP, 8-state):
-HHHHHHHHHHHHHHH--PPPEEEESSEEEE-TT-EEEESSEEEE-TT-EEEE-STT-EEEESS-EEESSEEEESSEEEESS-EEE-----

Radius of gyration: 18.19 Å; Cα contacts (8 Å, |Δi|>4): 216; chains: 1; bounding box: 41×30×48 Å

Solvent-accessible surface area (backbone atoms only — not comparable to full-atom values): 4912 Å² total; per-residue (Å²): 107,74,70,58,54,51,50,52,51,54,51,52,54,65,75,66,60,77,84,79,48,74,50,76,33,66,46,73,42,78,36,45,57,75,32,75,48,77,38,88,19,29,38,36,31,34,66,66,6,36,42,36,24,74,23,68,62,5,35,40,38,26,66,24,38,38,39,33,38,28,49,76,47,70,58,36,48,75,50,66,71,42,55,82,44,78,65,37,76,85,126

Mean predicted aligned error: 6.74 Å

Sequence (91 aa):
MKKLILLFILMWISFNSISQVYLINKNYCIVTSNAYLIVNGHLINESNGNLNLTGANSNVIVQNNLTNNGSINSYGIIDLYGDWINNSTCT

Nearest PDB structures (foldseek):
  6n2b-assembly1_A  TM=4.273E-01  e=3.630E+00  Caldicellulosiruptor acetigenus I77R1B
  8x0z-assembly1_A  TM=3.339E-01  e=3.225E+00  Flavobacterium frigoris PS1
  1fxj-assembly1_A  TM=2.223E-01  e=1.254E+00  Escherichia coli
  7d6c-assembly2_5  TM=2.259E-01  e=3.630E+00  Synechococcus elongatus PCC 7942 = FACHB-805